Protein AF-A0A227FKK0-F1 (afdb_monomer)

Organism: Vibrio parahaemolyticus (NCBI:txid670)

Sequence (56 aa):
EFSRQGLITSKPFGKGLWRRLFAATRNSEKDKRYLQAFFATARQQCKSHLDGIKMA

pLDDT: mean 89.91, std 8.26, range [62.16, 98.0]

Radius of gyration: 16.2 Å; Cα contacts (8 Å, |Δi|>4): 14; chains: 1; bounding box: 37×24×35 Å

Structure (mmCIF, N/CA/C/O backbone):
data_AF-A0A227FKK0-F1
#
_entry.id   AF-A0A227FKK0-F1
#
loop_
_atom_site.group_PDB
_atom_site.id
_atom_site.type_symbol
_atom_site.label_atom_id
_atom_site.label_alt_id
_atom_site.label_comp_id
_atom_site.label_asym_id
_atom_site.label_entity_id
_atom_site.label_seq_id
_atom_site.pdbx_PDB_ins_code
_atom_site.Cartn_x
_atom_site.Cartn_y
_atom_site.Cartn_z
_atom_site.occupancy
_atom_site.B_iso_or_equiv
_atom_site.auth_seq_id
_atom_site.auth_comp_id
_atom_site.auth_asym_id
_atom_site.auth_atom_id
_atom_site.pdbx_PDB_model_num
ATOM 1 N N . GLU A 1 1 ? 19.733 8.812 -6.812 1.00 62.16 1 GLU A N 1
ATOM 2 C CA . GLU A 1 1 ? 19.812 7.366 -6.522 1.00 62.16 1 GLU A CA 1
ATOM 3 C C . GLU A 1 1 ? 20.834 6.697 -7.431 1.00 62.16 1 GLU A C 1
ATOM 5 O O . GLU A 1 1 ? 20.873 7.030 -8.612 1.00 62.16 1 GLU A O 1
ATOM 10 N N . PHE A 1 2 ? 21.594 5.729 -6.909 1.00 68.94 2 PHE A N 1
ATOM 11 C CA . PHE A 1 2 ? 22.514 4.877 -7.683 1.00 68.94 2 PHE A CA 1
ATOM 12 C C . PHE A 1 2 ? 21.838 4.169 -8.874 1.00 68.94 2 PHE A C 1
ATOM 14 O O . PHE A 1 2 ? 22.482 3.916 -9.888 1.00 68.94 2 PHE A O 1
ATOM 21 N N . SER A 1 3 ? 20.523 3.934 -8.788 1.00 68.50 3 SER A N 1
ATOM 22 C CA . SER A 1 3 ? 19.678 3.383 -9.858 1.00 68.50 3 SER A CA 1
ATOM 23 C C . SER A 1 3 ? 19.697 4.187 -11.159 1.00 68.50 3 SER A C 1
ATOM 25 O O . SER A 1 3 ? 19.556 3.610 -12.232 1.00 68.50 3 SER A O 1
ATOM 27 N N . ARG A 1 4 ? 19.910 5.506 -11.085 1.00 74.75 4 ARG A N 1
ATOM 28 C CA . ARG A 1 4 ? 19.863 6.412 -12.246 1.00 74.75 4 ARG A CA 1
ATOM 29 C C . ARG A 1 4 ? 21.237 6.721 -12.840 1.00 74.75 4 ARG A C 1
ATOM 31 O O . ARG A 1 4 ? 21.314 7.392 -13.859 1.00 74.75 4 ARG A O 1
ATOM 38 N N . GLN A 1 5 ? 22.310 6.252 -12.205 1.00 85.94 5 GLN A N 1
ATOM 39 C CA . GLN A 1 5 ? 23.695 6.525 -12.611 1.00 85.94 5 GLN A CA 1
ATOM 40 C C . GLN A 1 5 ? 24.268 5.445 -13.546 1.00 85.94 5 GLN A C 1
ATOM 42 O O . GLN A 1 5 ? 25.444 5.496 -13.884 1.00 85.94 5 GLN A O 1
ATOM 47 N N . GLY A 1 6 ? 23.472 4.438 -13.928 1.00 83.62 6 GLY A N 1
ATOM 48 C CA . GLY A 1 6 ? 23.928 3.322 -14.769 1.00 83.62 6 GLY A CA 1
ATOM 49 C C . GLY A 1 6 ? 24.854 2.325 -14.060 1.00 83.62 6 GLY A C 1
ATOM 50 O O . GLY A 1 6 ? 25.386 1.426 -14.699 1.00 83.62 6 GLY A O 1
ATOM 51 N N . LEU A 1 7 ? 25.028 2.454 -12.740 1.00 88.88 7 LEU A N 1
ATOM 52 C CA . LEU A 1 7 ? 25.919 1.610 -11.931 1.00 88.88 7 LEU A CA 1
ATOM 53 C C . LEU A 1 7 ? 25.294 0.265 -11.527 1.00 88.88 7 LEU A C 1
ATOM 55 O O . LEU A 1 7 ? 25.975 -0.589 -10.965 1.00 88.88 7 LEU A O 1
ATOM 59 N N . ILE A 1 8 ? 23.997 0.077 -11.784 1.00 88.19 8 ILE A N 1
ATOM 60 C CA . ILE A 1 8 ? 23.256 -1.144 -11.462 1.00 88.19 8 ILE A CA 1
ATOM 61 C C . ILE A 1 8 ? 22.394 -1.578 -12.649 1.00 88.19 8 ILE A C 1
ATOM 63 O O . ILE A 1 8 ? 21.954 -0.753 -13.447 1.00 88.19 8 ILE A O 1
ATOM 67 N N . THR A 1 9 ? 22.122 -2.880 -12.744 1.00 87.50 9 THR A N 1
ATOM 68 C CA . THR A 1 9 ? 21.257 -3.466 -13.776 1.00 87.50 9 THR A CA 1
ATOM 69 C C . THR A 1 9 ? 20.097 -4.220 -13.138 1.00 87.50 9 THR A C 1
ATOM 71 O O . THR A 1 9 ? 20.263 -4.875 -12.107 1.00 87.50 9 THR A O 1
ATOM 74 N N . SER A 1 10 ? 18.918 -4.129 -13.749 1.00 86.25 10 SER A N 1
ATOM 75 C CA . SER A 1 10 ? 17.743 -4.885 -13.328 1.00 86.25 10 SER A CA 1
ATOM 76 C C . SER A 1 10 ? 17.665 -6.172 -14.142 1.00 86.25 10 SER A C 1
ATOM 78 O O . SER A 1 10 ? 17.647 -6.129 -15.372 1.00 86.25 10 SER A O 1
ATOM 80 N N . LYS A 1 11 ? 17.635 -7.324 -13.466 1.00 88.50 11 LYS A N 1
ATOM 81 C CA . LYS A 1 11 ? 17.474 -8.634 -14.108 1.00 88.50 11 LYS A CA 1
ATOM 82 C C . LYS A 1 11 ? 16.152 -9.264 -13.671 1.00 88.50 11 LYS A C 1
ATOM 84 O O . LYS A 1 11 ? 15.856 -9.258 -12.474 1.00 88.50 11 LYS A O 1
ATOM 89 N N . PRO A 1 12 ? 15.358 -9.819 -14.601 1.00 86.81 12 PRO A N 1
ATOM 90 C CA . PRO A 1 12 ? 14.135 -10.519 -14.242 1.00 86.81 12 PRO A CA 1
ATOM 91 C C . PRO A 1 12 ? 14.458 -11.762 -13.405 1.00 86.81 12 PRO A C 1
ATOM 93 O O . PRO A 1 12 ? 15.412 -12.488 -13.683 1.00 86.81 12 PRO A O 1
ATOM 96 N N . PHE A 1 13 ? 13.643 -12.017 -12.382 1.00 89.00 13 PHE A N 1
ATOM 97 C CA . PHE A 1 13 ? 13.774 -13.186 -11.516 1.00 89.00 13 PHE A CA 1
ATOM 98 C C . PHE A 1 13 ? 12.655 -14.190 -11.808 1.00 89.00 13 PHE A C 1
ATOM 100 O O . PHE A 1 13 ? 11.572 -14.078 -11.241 1.00 89.00 13 PHE A O 1
ATOM 107 N N . GLY A 1 14 ? 12.889 -15.156 -12.702 1.00 91.00 14 GLY A N 1
ATOM 108 C CA . GLY A 1 14 ? 11.906 -16.194 -13.043 1.00 91.00 14 GLY A CA 1
ATOM 109 C C . GLY A 1 14 ? 10.530 -15.617 -13.412 1.00 91.00 14 GLY A C 1
ATOM 110 O O . GLY A 1 14 ? 10.424 -14.780 -14.302 1.00 91.00 14 GLY A O 1
ATOM 111 N N . LYS A 1 15 ? 9.475 -16.031 -12.693 1.00 87.00 15 LYS A N 1
ATOM 112 C CA . LYS A 1 15 ? 8.099 -15.502 -12.843 1.00 87.00 15 LYS A CA 1
ATOM 113 C C . LYS A 1 15 ? 7.847 -14.173 -12.095 1.00 87.00 15 LYS A C 1
ATOM 115 O O . LYS A 1 15 ? 6.715 -13.698 -12.041 1.00 87.00 15 LYS A O 1
ATOM 120 N N . GLY A 1 16 ? 8.886 -13.579 -11.516 1.00 85.38 16 GLY A N 1
ATOM 121 C CA . GLY A 1 16 ? 8.850 -12.383 -10.675 1.00 85.38 16 GLY A CA 1
ATOM 122 C C . GLY A 1 16 ? 8.893 -12.696 -9.176 1.00 85.38 16 GLY A C 1
ATOM 123 O O . GLY A 1 16 ? 8.527 -13.785 -8.737 1.00 85.38 16 GLY A O 1
ATOM 124 N N . LEU A 1 17 ? 9.321 -11.711 -8.381 1.00 85.25 17 LEU A N 1
ATOM 125 C CA . LEU A 1 17 ? 9.241 -11.727 -6.919 1.00 85.25 17 LEU A CA 1
ATOM 126 C C . LEU A 1 17 ? 8.328 -10.588 -6.465 1.00 85.25 17 LEU A C 1
ATOM 128 O O . LEU A 1 17 ? 8.623 -9.420 -6.711 1.00 85.25 17 LEU A O 1
ATOM 132 N N . TRP A 1 18 ? 7.243 -10.927 -5.773 1.00 83.88 18 TRP A N 1
ATOM 133 C CA . TRP A 1 18 ? 6.307 -9.948 -5.226 1.00 83.88 18 TRP A CA 1
ATOM 134 C C . TRP A 1 18 ? 6.473 -9.865 -3.717 1.00 83.88 18 TRP A C 1
ATOM 136 O O . TRP A 1 18 ? 6.419 -10.876 -3.018 1.00 83.88 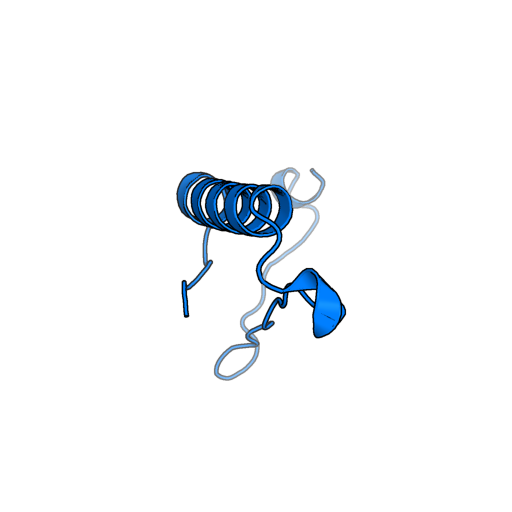18 TRP A O 1
ATOM 146 N N . ARG A 1 19 ? 6.657 -8.649 -3.206 1.00 85.31 19 ARG A N 1
ATOM 147 C CA . ARG A 1 19 ? 6.685 -8.384 -1.766 1.00 85.31 19 ARG A CA 1
ATOM 148 C C . ARG A 1 19 ? 5.303 -7.908 -1.341 1.00 85.31 19 ARG A C 1
ATOM 150 O O . ARG A 1 19 ? 4.744 -7.013 -1.970 1.00 85.31 19 ARG A O 1
ATOM 157 N N . ARG A 1 20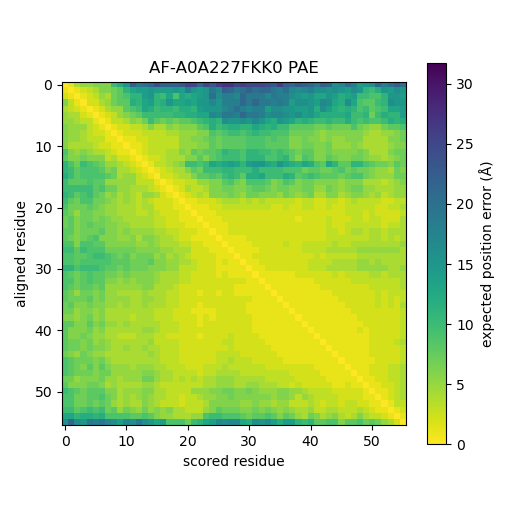 ? 4.754 -8.502 -0.281 1.00 90.62 20 ARG A N 1
ATOM 158 C CA . ARG A 1 20 ? 3.494 -8.057 0.323 1.00 90.62 20 ARG A CA 1
ATOM 159 C C . ARG A 1 20 ? 3.801 -7.191 1.537 1.00 90.62 20 ARG A C 1
ATOM 161 O O . ARG A 1 20 ? 4.512 -7.626 2.437 1.00 90.62 20 ARG A O 1
ATOM 168 N N . LEU A 1 21 ? 3.263 -5.977 1.540 1.00 91.69 21 LEU A N 1
ATOM 169 C CA . LEU A 1 21 ? 3.366 -5.046 2.658 1.00 91.69 21 LEU A CA 1
ATOM 170 C C . LEU A 1 21 ? 2.092 -5.114 3.506 1.00 91.69 21 LEU A C 1
ATOM 172 O O . LEU A 1 21 ? 0.994 -5.238 2.965 1.00 91.69 21 LEU A O 1
ATOM 176 N N . PHE A 1 22 ? 2.245 -5.012 4.824 1.00 92.81 22 PHE A N 1
ATOM 177 C CA . PHE A 1 22 ? 1.147 -5.055 5.786 1.00 92.81 22 PHE A CA 1
ATOM 178 C C . PHE A 1 22 ? 1.207 -3.853 6.726 1.00 92.81 22 PHE A C 1
ATOM 180 O O . PHE A 1 22 ? 2.279 -3.312 6.986 1.00 92.81 22 PHE A O 1
ATOM 187 N N . ALA A 1 23 ? 0.054 -3.485 7.280 1.00 94.44 23 ALA A N 1
ATOM 188 C CA . ALA A 1 23 ? -0.058 -2.528 8.370 1.00 94.44 23 ALA A CA 1
ATOM 189 C C . ALA A 1 23 ? -0.675 -3.235 9.585 1.00 94.44 23 ALA A C 1
ATOM 191 O O . ALA A 1 23 ? -1.892 -3.385 9.675 1.00 94.44 23 ALA A O 1
ATOM 192 N N . ALA A 1 24 ? 0.173 -3.737 10.481 1.00 96.38 24 ALA A N 1
ATOM 193 C CA . ALA A 1 24 ? -0.266 -4.453 11.674 1.00 96.38 24 ALA A CA 1
ATOM 194 C C . ALA A 1 24 ? -0.632 -3.477 12.802 1.00 96.38 24 ALA A C 1
ATOM 196 O O . ALA A 1 24 ? 0.063 -2.488 13.034 1.00 96.38 24 ALA A O 1
ATOM 197 N N . THR A 1 25 ? -1.706 -3.777 13.528 1.00 97.00 25 THR A N 1
ATOM 198 C CA . THR A 1 25 ? -2.156 -3.026 14.707 1.00 97.00 25 THR A CA 1
ATOM 199 C C . THR A 1 25 ? -2.568 -3.991 15.810 1.00 97.00 25 THR A C 1
ATOM 201 O O . THR A 1 25 ? -2.851 -5.164 15.553 1.00 97.00 25 THR A O 1
ATOM 204 N N . ARG A 1 26 ? -2.618 -3.515 17.060 1.00 97.81 26 ARG A N 1
ATOM 205 C CA . ARG A 1 26 ? -3.254 -4.286 18.136 1.00 97.81 26 ARG A CA 1
ATOM 206 C C . ARG A 1 26 ? -4.748 -4.410 17.850 1.00 97.81 26 ARG A C 1
ATOM 208 O O . ARG A 1 26 ? -5.373 -3.451 17.403 1.00 97.81 26 ARG A O 1
ATOM 215 N N . ASN A 1 27 ? -5.337 -5.558 18.180 1.00 97.38 27 ASN A N 1
ATOM 216 C CA . ASN A 1 27 ? -6.762 -5.804 17.941 1.00 97.38 27 ASN A CA 1
ATOM 217 C C . ASN A 1 27 ? -7.667 -4.758 18.620 1.00 97.38 27 ASN A C 1
ATOM 219 O O . ASN A 1 27 ? -8.650 -4.326 18.031 1.00 97.38 27 ASN A O 1
ATOM 223 N N . SER A 1 28 ? -7.293 -4.288 19.814 1.00 97.81 28 SER A N 1
ATOM 224 C CA . SER A 1 28 ? -8.004 -3.221 20.536 1.00 97.81 28 SER A CA 1
ATOM 225 C C . SER A 1 28 ? -7.912 -1.843 19.870 1.00 97.81 28 SER A C 1
ATOM 227 O O . SER A 1 28 ? -8.638 -0.925 20.236 1.00 97.81 28 SER A O 1
ATOM 229 N N . GLU A 1 29 ? -7.013 -1.674 18.903 1.00 97.19 29 GLU A N 1
ATOM 230 C CA . GLU A 1 29 ? -6.723 -0.401 18.248 1.00 97.19 29 GLU A CA 1
ATOM 231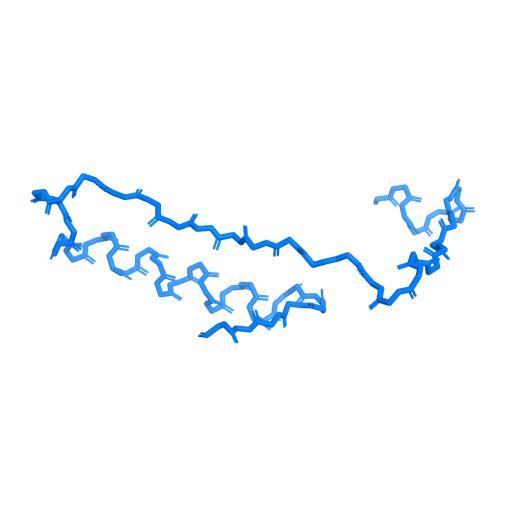 C C . GLU A 1 29 ? -7.170 -0.362 16.789 1.00 97.19 29 GLU A C 1
ATOM 233 O O . GLU A 1 29 ? -7.103 0.700 16.172 1.00 97.19 29 GLU A O 1
ATOM 238 N N . LYS A 1 30 ? -7.635 -1.484 16.228 1.00 94.88 30 LYS A N 1
ATOM 239 C CA . LYS A 1 30 ? -7.948 -1.609 14.798 1.00 94.88 30 LYS A CA 1
ATOM 240 C C . LYS A 1 30 ? -8.946 -0.553 14.304 1.00 94.88 30 LYS A C 1
ATOM 242 O O . LYS A 1 30 ? -8.820 -0.090 13.177 1.00 94.88 30 LYS A O 1
ATOM 247 N N . ASP A 1 31 ? -9.866 -0.112 15.160 1.00 96.12 31 ASP A N 1
ATOM 248 C CA . ASP A 1 31 ? -10.931 0.833 14.804 1.00 96.12 31 ASP A CA 1
ATOM 249 C C . ASP A 1 31 ? -10.560 2.302 15.096 1.00 96.12 31 ASP A C 1
ATOM 251 O O . ASP A 1 31 ? -11.363 3.216 14.890 1.00 96.12 31 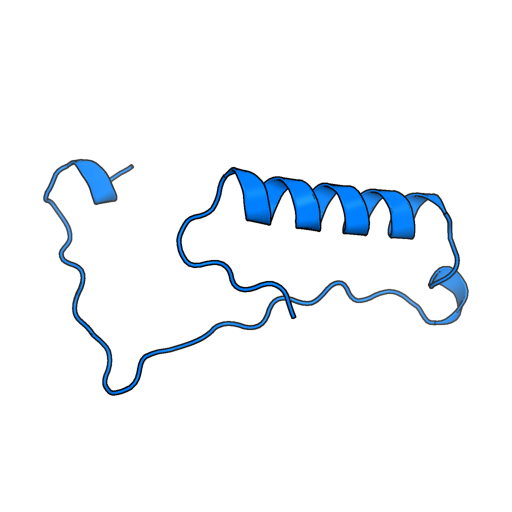ASP A O 1
ATOM 255 N N . LYS A 1 32 ? -9.328 2.576 15.556 1.00 97.94 32 LYS A N 1
ATOM 256 C CA . LYS A 1 32 ? -8.864 3.948 15.805 1.00 97.94 32 LYS A CA 1
ATOM 257 C C . LYS A 1 32 ? -8.816 4.735 14.494 1.00 97.94 32 LYS A C 1
ATOM 259 O O . LYS A 1 32 ? -8.042 4.430 13.587 1.00 97.94 32 LYS A O 1
ATOM 264 N N . ARG A 1 33 ? -9.600 5.817 14.426 1.00 97.88 33 ARG A N 1
ATOM 265 C CA . ARG A 1 33 ? -9.769 6.644 13.215 1.00 97.88 33 ARG A CA 1
ATOM 266 C C . ARG A 1 33 ? -8.453 7.145 12.618 1.00 97.88 33 ARG A C 1
ATOM 268 O O . ARG A 1 33 ? -8.303 7.125 11.402 1.00 97.88 33 ARG A O 1
ATOM 275 N N . TYR A 1 34 ? -7.488 7.548 13.448 1.00 97.56 34 TYR A N 1
ATOM 276 C CA . TYR A 1 34 ? -6.201 8.043 12.949 1.00 97.56 34 TYR A CA 1
ATOM 277 C C . TYR A 1 34 ? -5.373 6.949 12.259 1.00 97.56 34 TYR A C 1
ATOM 279 O O . TYR A 1 34 ? -4.687 7.239 11.283 1.00 97.56 34 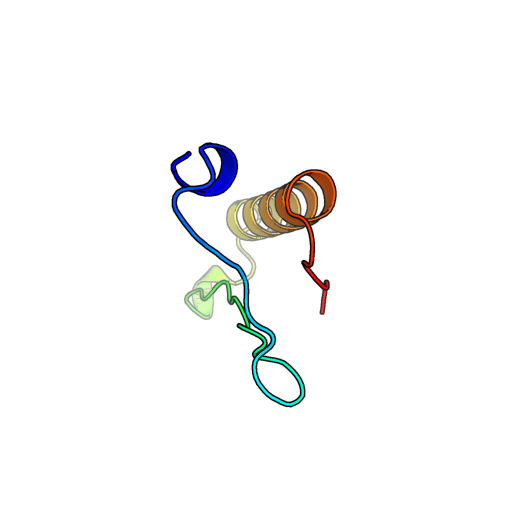TYR A O 1
ATOM 287 N N . LEU A 1 35 ? -5.469 5.689 12.707 1.00 98.00 35 LEU A N 1
ATOM 288 C CA . LEU A 1 35 ? -4.801 4.562 12.049 1.00 98.00 35 LEU A CA 1
ATOM 289 C C . LEU A 1 35 ? -5.429 4.295 10.682 1.00 98.00 35 LEU A C 1
ATOM 291 O O . LEU A 1 35 ? -4.715 4.151 9.695 1.00 98.00 35 LEU A O 1
ATOM 295 N N . GLN A 1 36 ? -6.760 4.322 10.597 1.00 96.69 36 GLN A N 1
ATOM 296 C CA . GLN A 1 36 ? -7.465 4.148 9.326 1.00 96.69 36 GLN A CA 1
ATOM 297 C C . GLN A 1 36 ? -7.148 5.264 8.325 1.00 96.69 36 GLN A C 1
ATOM 299 O O . GLN A 1 36 ? -6.862 4.982 7.159 1.00 96.69 36 GLN A O 1
ATOM 304 N N . ALA A 1 37 ? -7.123 6.517 8.790 1.00 97.94 37 ALA A N 1
ATOM 305 C CA . ALA A 1 37 ? -6.709 7.659 7.980 1.00 97.94 37 ALA A CA 1
ATOM 306 C C . ALA A 1 37 ? -5.259 7.504 7.493 1.00 97.94 37 ALA A C 1
ATOM 308 O O . ALA A 1 37 ? -4.986 7.686 6.308 1.00 97.94 37 ALA A O 1
ATOM 309 N N . PHE A 1 38 ? -4.342 7.087 8.372 1.00 97.56 38 PHE A N 1
ATOM 310 C CA . PHE A 1 38 ? -2.954 6.825 8.001 1.00 97.56 38 PHE A CA 1
ATOM 311 C C . PHE A 1 38 ? -2.839 5.734 6.926 1.00 97.56 38 PHE A C 1
ATOM 313 O O . PHE A 1 38 ? -2.155 5.937 5.924 1.00 97.56 38 PHE A O 1
ATOM 320 N N . PHE A 1 39 ? -3.547 4.609 7.068 1.00 96.38 39 PHE A N 1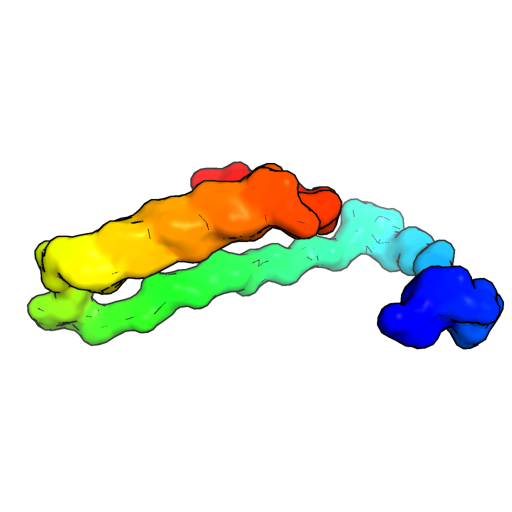
ATOM 321 C CA . PHE A 1 39 ? -3.512 3.537 6.068 1.00 96.38 39 PHE A CA 1
ATOM 322 C C . PHE A 1 39 ? -4.090 3.976 4.724 1.00 96.38 39 PHE A C 1
ATOM 324 O O . PHE A 1 39 ? -3.556 3.600 3.681 1.00 96.38 39 PHE A O 1
ATOM 331 N N . ALA A 1 40 ? -5.159 4.776 4.730 1.00 95.81 40 ALA A N 1
ATOM 332 C CA . ALA A 1 40 ? -5.728 5.337 3.511 1.00 95.81 40 ALA A CA 1
ATOM 333 C C . ALA A 1 40 ? -4.726 6.257 2.799 1.00 95.81 40 ALA A C 1
ATOM 335 O O . ALA A 1 40 ? -4.474 6.077 1.606 1.00 95.81 40 ALA A O 1
ATOM 336 N N . THR A 1 41 ? -4.089 7.167 3.539 1.00 97.38 41 THR A N 1
ATOM 337 C CA . THR A 1 41 ? -3.057 8.061 3.004 1.00 97.38 41 THR A CA 1
ATOM 338 C C . THR A 1 41 ? -1.867 7.276 2.461 1.00 97.38 41 THR A C 1
ATOM 340 O O . THR A 1 41 ? -1.468 7.502 1.324 1.00 97.38 41 THR A O 1
ATOM 343 N N . ALA A 1 42 ? -1.336 6.309 3.213 1.00 95.62 42 ALA A N 1
ATOM 344 C CA . ALA A 1 42 ? -0.209 5.490 2.771 1.00 95.62 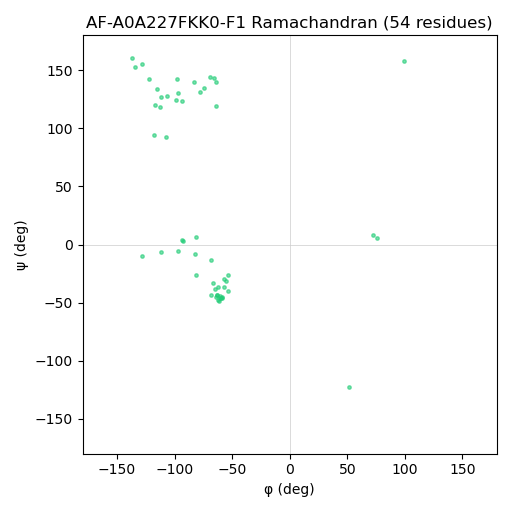42 ALA A CA 1
ATOM 345 C C . ALA A 1 42 ? -0.531 4.730 1.474 1.00 95.62 42 ALA A C 1
ATOM 347 O O . ALA A 1 42 ? 0.255 4.755 0.529 1.00 95.62 42 ALA A O 1
ATOM 348 N N . ARG A 1 43 ? -1.722 4.117 1.384 1.00 94.31 43 ARG A N 1
ATOM 349 C CA . ARG A 1 43 ? -2.190 3.4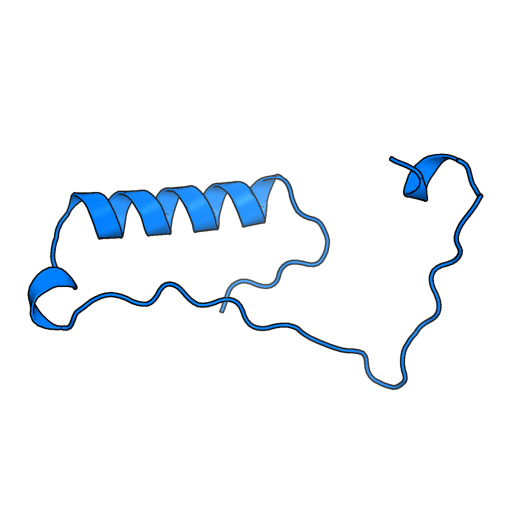45 0.161 1.00 94.31 43 ARG A CA 1
ATOM 350 C C . ARG A 1 43 ? -2.258 4.398 -1.031 1.00 94.31 43 ARG A C 1
ATOM 352 O O . ARG A 1 43 ? -1.782 4.047 -2.109 1.00 94.31 43 ARG A O 1
ATOM 359 N N . GLN A 1 44 ? -2.823 5.590 -0.838 1.00 95.19 44 GLN A N 1
ATOM 360 C CA . GLN A 1 44 ? -2.935 6.588 -1.900 1.00 95.19 44 GLN A CA 1
ATOM 361 C C . GLN A 1 44 ? -1.557 7.067 -2.370 1.00 95.19 44 GLN A C 1
ATOM 363 O O . GLN A 1 44 ? -1.304 7.122 -3.569 1.00 95.19 44 GLN A O 1
ATOM 368 N N . GLN A 1 45 ? -0.650 7.358 -1.437 1.00 95.38 45 GLN A N 1
ATOM 369 C CA . GLN A 1 45 ? 0.702 7.815 -1.757 1.00 95.38 45 GLN A CA 1
ATOM 370 C C . GLN A 1 45 ? 1.498 6.752 -2.519 1.00 95.38 45 GLN A C 1
ATOM 372 O O . GLN A 1 45 ? 2.119 7.081 -3.528 1.00 95.38 45 GLN A O 1
ATOM 377 N N . CYS A 1 46 ? 1.415 5.482 -2.105 1.00 94.00 46 CYS A N 1
ATOM 378 C CA . CYS A 1 46 ? 2.036 4.375 -2.831 1.00 94.00 46 CYS A CA 1
ATOM 379 C C . CYS A 1 46 ? 1.482 4.251 -4.254 1.00 94.00 46 CYS A C 1
ATOM 381 O O . CYS A 1 46 ? 2.257 4.139 -5.196 1.00 94.00 46 CYS A O 1
ATOM 383 N N . LYS A 1 47 ? 0.156 4.319 -4.429 1.00 91.50 47 LYS A N 1
ATOM 384 C CA . LYS A 1 47 ? -0.473 4.241 -5.756 1.00 91.50 47 LYS A CA 1
ATOM 385 C C . LYS A 1 47 ? -0.055 5.396 -6.674 1.00 91.50 47 LYS A C 1
ATOM 387 O O . LYS A 1 47 ? 0.069 5.191 -7.875 1.00 91.50 47 LYS A O 1
ATOM 392 N N . SER A 1 48 ? 0.115 6.597 -6.126 1.00 94.38 48 SER A N 1
ATOM 393 C CA . SER A 1 48 ? 0.418 7.798 -6.911 1.00 94.38 48 SER A CA 1
ATOM 394 C C . SER A 1 48 ? 1.895 7.951 -7.280 1.00 94.38 48 SER A C 1
ATOM 396 O O . SER A 1 48 ? 2.178 8.614 -8.271 1.00 94.38 48 SER A O 1
ATOM 398 N N . HIS A 1 49 ? 2.822 7.381 -6.504 1.00 92.75 49 HIS A N 1
ATOM 399 C CA . HIS A 1 49 ? 4.250 7.707 -6.629 1.00 92.75 49 HIS A CA 1
ATOM 400 C C . HIS A 1 49 ? 5.190 6.506 -6.772 1.00 92.75 49 HIS A C 1
ATOM 402 O O . HIS A 1 49 ? 6.376 6.710 -7.023 1.00 92.75 49 HIS A O 1
ATOM 408 N N . LEU A 1 50 ? 4.714 5.272 -6.580 1.00 90.12 50 LEU A N 1
ATOM 409 C CA . LEU A 1 50 ? 5.552 4.078 -6.681 1.00 90.12 50 LEU A CA 1
ATOM 410 C C . LEU A 1 50 ? 5.149 3.229 -7.886 1.00 90.12 50 LEU A C 1
ATOM 412 O O . LEU A 1 50 ? 4.049 2.672 -7.941 1.00 90.12 50 LEU A O 1
ATOM 416 N N . ASP A 1 51 ? 6.088 3.061 -8.808 1.00 86.69 51 ASP A N 1
ATOM 417 C CA . ASP A 1 51 ? 5.916 2.181 -9.956 1.00 86.69 51 ASP A CA 1
ATOM 418 C C . ASP A 1 51 ? 5.899 0.705 -9.534 1.00 86.69 51 ASP A C 1
ATOM 420 O O . ASP A 1 51 ? 6.606 0.272 -8.620 1.00 86.69 51 ASP A O 1
ATOM 424 N N . GLY A 1 52 ? 5.084 -0.099 -10.219 1.00 86.75 52 GLY A N 1
ATOM 425 C CA . GLY A 1 52 ? 5.018 -1.547 -10.000 1.00 86.75 52 GLY A CA 1
ATOM 426 C C . GLY A 1 52 ? 4.278 -1.990 -8.730 1.00 86.75 52 GLY A C 1
ATOM 427 O O . GLY A 1 52 ? 4.241 -3.189 -8.444 1.00 86.75 52 GLY A O 1
ATOM 428 N N . ILE A 1 53 ? 3.649 -1.071 -7.985 1.00 89.00 53 ILE A N 1
ATOM 429 C CA . ILE A 1 53 ? 2.760 -1.422 -6.869 1.00 89.00 53 ILE A CA 1
ATOM 430 C C . ILE A 1 53 ? 1.429 -1.964 -7.398 1.00 89.00 53 ILE A C 1
ATOM 432 O O . ILE A 1 53 ? 0.793 -1.384 -8.276 1.00 89.00 53 ILE A O 1
ATOM 436 N N . LYS A 1 54 ? 0.966 -3.063 -6.797 1.00 85.50 54 LYS A N 1
ATOM 437 C CA . LYS A 1 54 ? -0.396 -3.577 -6.960 1.00 85.50 54 LYS A CA 1
ATOM 438 C C . LYS A 1 54 ? -1.144 -3.410 -5.649 1.00 85.50 54 LYS A C 1
ATOM 440 O O . LYS A 1 54 ? -0.667 -3.854 -4.605 1.00 85.50 54 LYS A O 1
ATOM 445 N N . MET A 1 55 ? -2.310 -2.780 -5.716 1.00 81.75 55 MET A N 1
ATOM 446 C CA . MET A 1 55 ? -3.217 -2.706 -4.576 1.00 81.75 55 MET A CA 1
ATOM 447 C C . MET A 1 55 ? -3.943 -4.048 -4.452 1.00 81.75 55 MET A C 1
ATOM 449 O O . MET A 1 55 ? -4.398 -4.584 -5.463 1.00 81.75 55 MET A O 1
ATOM 453 N N . ALA A 1 56 ? -3.957 -4.598 -3.238 1.00 67.94 56 ALA A N 1
ATOM 454 C CA . ALA A 1 56 ? -4.667 -5.829 -2.898 1.00 67.94 56 ALA A CA 1
ATOM 455 C C . ALA A 1 56 ? -6.160 -5.569 -2.684 1.00 67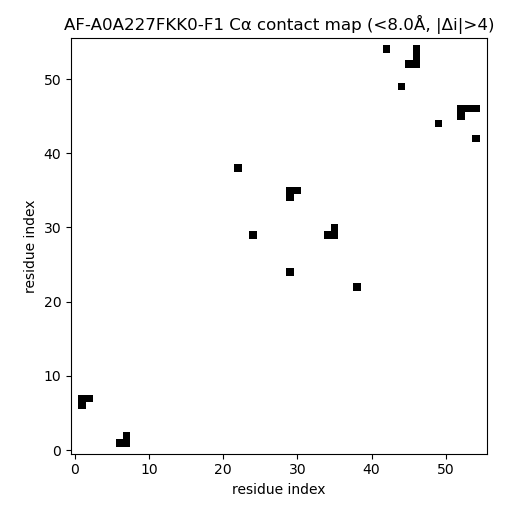.94 56 ALA A C 1
ATOM 457 O O . ALA A 1 56 ? -6.491 -4.444 -2.236 1.00 67.94 56 ALA A O 1
#

Solvent-accessible surface area (backbone atoms only — not comparable to full-atom values): 4027 Å² total; per-residue (Å²): 112,66,75,78,69,71,80,58,82,90,75,88,54,88,96,60,84,86,85,87,86,83,88,88,71,57,82,94,50,64,82,40,65,68,59,52,52,49,52,52,51,52,54,51,52,43,70,75,73,43,86,91,72,76,86,131

Mean predicted aligned error: 5.43 Å

Secondary structure (DSSP, 8-state):
-GGGTT-------TT---PPP-----GGGTT-HHHHHHHHHHHHHHHHH-TT----

Foldseek 3Di:
DCVPVPNDDDDADVVHDDDDDDDDDDPVCPPPPVSVVVVVVVVVCCVVPPPPDDDD